Protein AF-T0RZ80-F1 (afdb_monomer)

Radius of gyration: 15.71 Å; Cα contacts (8 Å, |Δi|>4): 116; chains: 1; bounding box: 32×25×49 Å

Mean predicted aligned error: 9.0 Å

Nearest PDB structures (foldseek):
  7ssi-assembly1_B  TM=5.271E-01  e=2.237E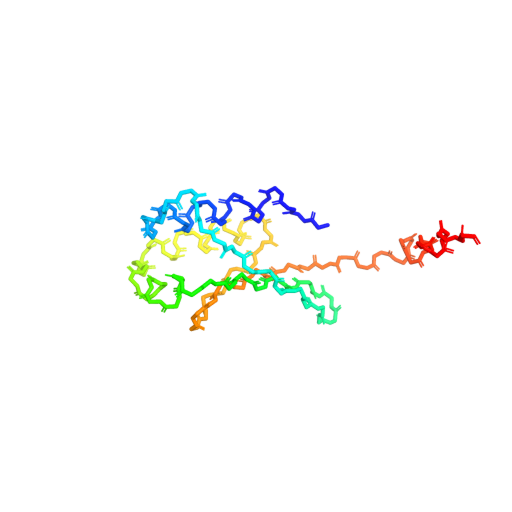-02  Bacillus subtilis subsp. subtilis str. 168
  7ssi-assembly2_D  TM=5.449E-01  e=2.703E-02  Bacillus subtilis subsp. subtilis str. 168
  7ssj-assembly2_C  TM=5.459E-01  e=4.766E-02  Bacillus subtilis subsp. subtilis str. 168
  3gig-assembly1_A  TM=5.847E-01  e=9.534E-02  Bacillus subtilis
  5ghf-assembly1_B  TM=2.555E-01  e=5.735E+00  Brucella anthropi ATCC 49188

Solvent-accessible surface area (backbone atoms only — not comparable to full-atom values): 6036 Å² total; per-residue (Å²): 131,69,57,70,60,51,53,52,55,49,52,54,52,36,56,72,59,68,57,68,99,85,67,77,72,44,78,49,80,47,77,57,93,56,28,41,33,38,36,41,35,30,82,74,37,45,74,40,61,77,71,50,49,68,68,58,50,52,50,52,35,53,54,34,46,75,74,62,26,48,61,43,86,50,94,36,33,44,34,41,36,32,76,47,86,79,56,74,85,63,78,73,73,75,83,84,76,80,78,131

Foldseek 3Di:
DPVVLVVVLVVLLCVQLVPDDDFDWDWDWDDDDQKIKIKIAGPSCQVRVVVRDPVSVVVSQVVCVVVQWHWDDDRRIIMTMGGHPPPVVVVPPPPPPPDD

Sequence (100 aa):
MPWGQISLILALVLKELGIKKEMALYLDLFEEK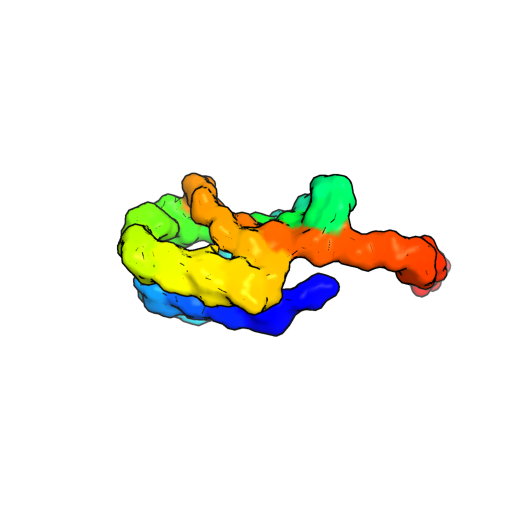DQMKIAMVAEEFEQRIEELSYDHYRAIRKFAKNIGIDLIKQKGAILFAFDVDYNENYSKIAYSTFQE

Secondary structure (DSSP, 8-state):
--HHHHHHHHHHHHHHTT--S----EEEEEEETTEEEEEEE-HHHHHHGGGS-HHHHHHHHHHHHHTT-EEEEETTEEEEEEE----GGGTT--------

pLDDT: mean 78.17, std 14.78, range [36.56, 95.19]

Structure (mmCIF, N/CA/C/O backbone):
data_AF-T0RZ80-F1
#
_entry.id   AF-T0RZ80-F1
#
loop_
_atom_site.group_PDB
_atom_site.id
_atom_site.type_symbol
_atom_site.label_atom_id
_atom_site.label_alt_id
_atom_site.label_comp_id
_atom_site.label_asym_id
_atom_site.label_entity_id
_atom_site.label_seq_id
_atom_site.pdbx_PDB_ins_code
_atom_site.Cartn_x
_atom_site.Cartn_y
_atom_site.Cartn_z
_atom_site.occupancy
_atom_site.B_iso_or_equiv
_atom_site.auth_seq_id
_atom_site.auth_comp_id
_atom_site.auth_asym_id
_atom_site.auth_atom_id
_atom_site.pdbx_PDB_model_num
ATOM 1 N N . MET A 1 1 ? 1.093 -2.501 -15.739 1.00 70.19 1 MET A N 1
ATOM 2 C CA . MET A 1 1 ? 0.825 -2.224 -14.309 1.00 70.19 1 MET A CA 1
ATOM 3 C C . MET A 1 1 ? 0.129 -3.413 -13.648 1.00 70.19 1 MET A C 1
ATOM 5 O O . MET A 1 1 ? -0.835 -3.909 -14.227 1.00 70.19 1 MET A O 1
ATOM 9 N N . PRO A 1 2 ? 0.583 -3.869 -12.466 1.00 80.88 2 PRO A N 1
ATOM 10 C CA . PRO A 1 2 ? 0.053 -5.032 -11.743 1.00 80.88 2 PRO A CA 1
ATOM 11 C C . PRO A 1 2 ? -1.215 -4.696 -10.927 1.00 80.88 2 PRO A C 1
ATOM 13 O O . PRO A 1 2 ? -1.254 -4.849 -9.706 1.00 80.88 2 PRO A O 1
ATOM 16 N N . TRP A 1 3 ? -2.267 -4.204 -11.593 1.00 83.12 3 TRP A N 1
ATOM 17 C CA . TRP A 1 3 ? -3.482 -3.713 -10.923 1.00 83.12 3 TRP A CA 1
ATOM 18 C C . TRP A 1 3 ? -4.155 -4.758 -10.028 1.00 83.12 3 TRP A C 1
ATOM 20 O O . TRP A 1 3 ? -4.620 -4.409 -8.951 1.00 83.12 3 TRP A O 1
ATOM 30 N N . GLY A 1 4 ? -4.143 -6.041 -10.406 1.00 85.81 4 GLY A N 1
ATOM 31 C CA . GLY A 1 4 ? -4.712 -7.111 -9.578 1.00 85.81 4 GLY A CA 1
ATOM 32 C C . GLY A 1 4 ? -4.014 -7.256 -8.221 1.00 85.81 4 GLY A C 1
ATOM 33 O O . GLY A 1 4 ? -4.674 -7.376 -7.190 1.00 85.81 4 GLY A O 1
ATOM 34 N N . GLN A 1 5 ? -2.682 -7.188 -8.205 1.00 87.25 5 GLN A N 1
ATOM 35 C CA . GLN A 1 5 ? -1.877 -7.237 -6.986 1.00 87.25 5 GLN A CA 1
ATOM 36 C C . GLN A 1 5 ? -2.090 -5.985 -6.126 1.00 87.25 5 GLN A C 1
ATOM 38 O O . GLN A 1 5 ? -2.263 -6.099 -4.913 1.00 87.25 5 GLN A O 1
ATOM 43 N N . ILE A 1 6 ? -2.134 -4.805 -6.753 1.00 87.12 6 ILE A N 1
ATOM 44 C CA . ILE A 1 6 ? -2.398 -3.531 -6.069 1.00 87.12 6 ILE A CA 1
ATOM 45 C C . ILE A 1 6 ? -3.782 -3.560 -5.412 1.00 87.12 6 ILE A C 1
ATOM 47 O O . ILE A 1 6 ? -3.895 -3.295 -4.217 1.00 87.12 6 ILE A O 1
ATOM 51 N N . SER A 1 7 ? -4.824 -3.960 -6.149 1.00 86.50 7 SER A N 1
ATOM 52 C CA . SER A 1 7 ? -6.187 -4.083 -5.623 1.00 86.50 7 SER A CA 1
ATOM 53 C C . SER A 1 7 ? -6.279 -5.081 -4.468 1.00 86.50 7 SER A C 1
ATOM 55 O O . SER A 1 7 ? -6.995 -4.826 -3.502 1.00 86.50 7 SER A O 1
ATOM 57 N N . LEU A 1 8 ? -5.541 -6.194 -4.528 1.00 89.62 8 LEU A N 1
ATOM 58 C CA . LEU A 1 8 ? -5.500 -7.180 -3.450 1.00 89.62 8 LEU A CA 1
ATOM 59 C C . LEU A 1 8 ? -4.868 -6.610 -2.174 1.00 89.62 8 LEU A C 1
ATOM 61 O O . LEU A 1 8 ? -5.440 -6.758 -1.094 1.00 89.62 8 LEU A O 1
ATOM 65 N N . ILE A 1 9 ? -3.712 -5.947 -2.282 1.00 90.06 9 ILE A N 1
ATOM 66 C CA . ILE A 1 9 ? -3.051 -5.338 -1.120 1.00 90.06 9 ILE A CA 1
ATOM 67 C C . ILE A 1 9 ? -3.926 -4.217 -0.545 1.00 90.06 9 ILE A C 1
ATOM 69 O O . ILE A 1 9 ? -4.138 -4.175 0.666 1.00 90.06 9 ILE A O 1
ATOM 73 N N . LEU A 1 10 ? -4.480 -3.348 -1.397 1.00 88.31 10 LEU A N 1
ATOM 74 C CA . LEU A 1 10 ? -5.416 -2.298 -0.991 1.00 88.31 10 LEU A CA 1
ATOM 75 C C . LEU A 1 10 ? -6.615 -2.888 -0.236 1.00 88.31 10 LEU A C 1
ATOM 77 O O . LEU A 1 10 ? -6.959 -2.391 0.830 1.00 88.31 10 LEU A O 1
ATOM 81 N N . ALA A 1 11 ? -7.223 -3.969 -0.731 1.00 87.69 11 ALA A N 1
ATOM 82 C CA . ALA A 1 11 ? -8.351 -4.609 -0.058 1.00 87.69 11 ALA A CA 1
ATOM 83 C C . ALA A 1 11 ? -7.987 -5.120 1.347 1.00 87.69 11 ALA A C 1
ATOM 85 O O . ALA A 1 11 ? -8.793 -4.990 2.269 1.00 87.69 11 ALA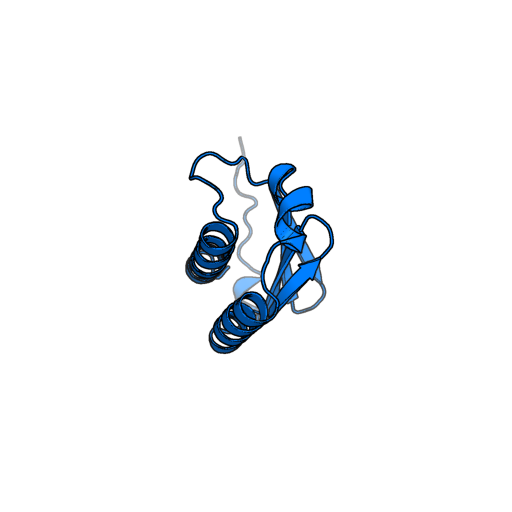 A O 1
ATOM 86 N N . LEU A 1 12 ? -6.776 -5.664 1.531 1.00 89.44 12 LEU A N 1
ATOM 87 C CA . LEU A 1 12 ? -6.284 -6.077 2.849 1.00 89.44 12 LEU A CA 1
ATOM 88 C C . LEU A 1 12 ? -6.131 -4.880 3.788 1.00 89.44 12 LEU A C 1
ATOM 90 O O . LEU A 1 12 ? -6.614 -4.932 4.915 1.00 89.44 12 LEU A O 1
ATOM 94 N N . VAL A 1 13 ? -5.523 -3.790 3.315 1.00 88.25 13 VAL A N 1
ATOM 95 C CA . VAL A 1 13 ? -5.395 -2.557 4.102 1.00 88.25 13 VAL A CA 1
ATOM 96 C C . VAL A 1 13 ? -6.773 -2.024 4.492 1.00 88.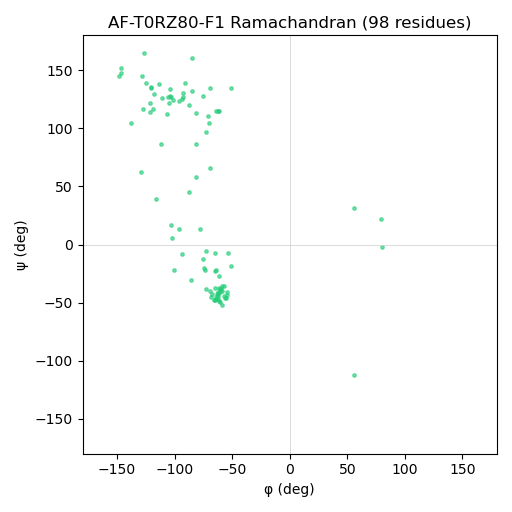25 13 VAL A C 1
ATOM 98 O O . VAL A 1 13 ? -7.013 -1.779 5.669 1.00 88.25 13 VAL A O 1
ATOM 101 N N . LEU A 1 14 ? -7.687 -1.851 3.533 1.00 85.56 14 LEU A N 1
ATOM 102 C CA . LEU A 1 14 ? -9.024 -1.307 3.792 1.00 85.56 14 LEU A CA 1
ATOM 103 C C . LEU A 1 14 ? -9.801 -2.145 4.802 1.00 85.56 14 LEU A C 1
ATOM 105 O O . LEU A 1 14 ? -10.494 -1.598 5.660 1.00 85.56 14 LEU A O 1
ATOM 109 N N . LYS A 1 15 ? -9.676 -3.472 4.699 1.00 86.88 15 LYS A N 1
ATOM 110 C CA . LYS A 1 15 ? -10.293 -4.409 5.631 1.00 86.88 15 LYS A CA 1
ATOM 111 C C . LYS A 1 15 ? -9.750 -4.221 7.046 1.00 86.88 15 LYS A C 1
ATOM 113 O O . LYS A 1 15 ? -10.553 -4.148 7.971 1.00 86.88 15 LYS A O 1
ATOM 118 N N . GLU A 1 16 ? -8.432 -4.122 7.211 1.00 86.19 16 GLU A N 1
ATOM 119 C CA . GLU A 1 16 ? -7.809 -3.885 8.522 1.00 86.19 16 GLU A CA 1
ATOM 120 C C . GLU A 1 16 ? -8.180 -2.523 9.100 1.00 86.19 16 GLU A C 1
ATOM 122 O O . GLU A 1 16 ? -8.446 -2.398 10.292 1.00 86.19 16 GLU A O 1
ATOM 127 N N . LEU A 1 17 ? -8.278 -1.511 8.242 1.00 82.75 17 LEU A N 1
ATOM 128 C CA . LEU A 1 17 ? -8.774 -0.202 8.629 1.00 82.75 17 LEU A CA 1
ATOM 129 C C . LEU A 1 17 ? -10.283 -0.201 8.874 1.00 82.75 17 LEU A C 1
ATOM 131 O O . LEU A 1 17 ? -10.806 0.820 9.279 1.00 82.75 17 LEU A O 1
ATOM 135 N N . GLY A 1 18 ? -11.031 -1.280 8.630 1.00 82.69 18 GLY A N 1
ATOM 136 C CA . GLY A 1 18 ? -12.488 -1.291 8.791 1.00 82.69 18 GLY A CA 1
ATOM 137 C C . GLY A 1 18 ? -13.198 -0.205 7.970 1.00 82.69 18 GLY A C 1
ATOM 138 O O . GLY A 1 18 ? -14.202 0.352 8.421 1.00 82.69 18 GLY A O 1
ATOM 139 N N . ILE A 1 19 ? -12.653 0.164 6.808 1.00 78.06 19 ILE A N 1
ATOM 140 C CA . ILE A 1 19 ? -13.261 1.136 5.892 1.00 78.06 19 ILE A CA 1
ATOM 141 C C . ILE A 1 19 ? -14.262 0.395 4.994 1.00 78.06 19 ILE A C 1
ATOM 143 O O . ILE A 1 19 ? -13.972 -0.682 4.468 1.00 78.06 19 ILE A O 1
ATOM 147 N N . LYS A 1 20 ? -15.476 0.9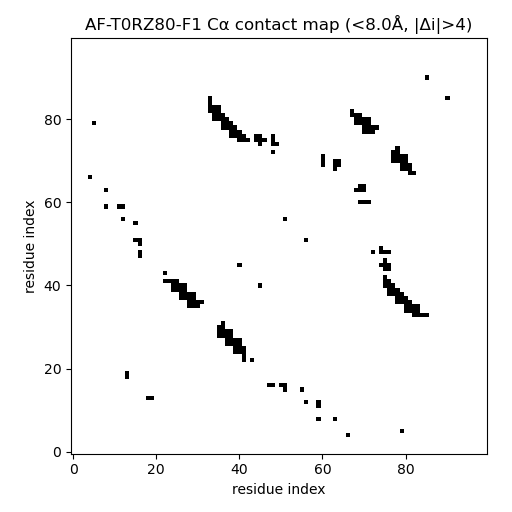42 4.849 1.00 67.56 20 LYS A N 1
ATOM 148 C CA . LYS A 1 20 ? -16.542 0.347 4.025 1.00 67.56 20 LYS A CA 1
ATOM 149 C C . LYS A 1 20 ? -16.413 0.764 2.553 1.00 67.56 20 LYS A C 1
ATOM 151 O O . LYS A 1 20 ? -15.766 1.747 2.227 1.00 67.56 20 LYS A O 1
ATOM 156 N N . LYS A 1 21 ? -17.056 -0.020 1.680 1.00 59.28 21 LYS A N 1
ATOM 157 C CA . LYS A 1 21 ? -16.952 -0.055 0.204 1.00 59.28 21 LYS A CA 1
ATOM 158 C C . LYS A 1 21 ? -17.152 1.262 -0.574 1.00 59.28 21 LYS A C 1
ATOM 160 O O . LYS A 1 21 ? -16.945 1.240 -1.780 1.00 59.28 21 LYS A O 1
ATOM 165 N N . GLU A 1 22 ? -17.554 2.359 0.058 1.00 65.44 22 GLU A N 1
ATOM 166 C CA . GLU A 1 22 ? -18.006 3.590 -0.616 1.00 65.44 22 GLU A CA 1
ATOM 167 C C . GLU A 1 22 ? -17.083 4.784 -0.336 1.00 65.44 22 GLU A C 1
ATOM 169 O O . GLU A 1 22 ? -17.540 5.904 -0.147 1.00 65.44 22 GLU A O 1
ATOM 174 N N . MET A 1 23 ? -15.773 4.543 -0.297 1.00 68.69 23 MET A N 1
ATOM 175 C CA . MET A 1 23 ? -14.780 5.608 -0.172 1.00 68.69 23 MET A CA 1
ATOM 176 C C . MET A 1 23 ? -14.299 6.052 -1.553 1.00 68.69 23 MET A C 1
ATOM 178 O O . MET A 1 23 ? -13.885 5.227 -2.374 1.00 68.69 23 MET A O 1
ATOM 182 N N . ALA A 1 24 ? -14.304 7.364 -1.785 1.00 70.62 24 ALA A N 1
ATOM 183 C CA . ALA A 1 24 ? -13.625 7.957 -2.927 1.00 70.62 24 ALA A CA 1
ATOM 184 C C . ALA A 1 24 ? -12.107 7.874 -2.705 1.00 70.62 24 ALA A C 1
ATOM 186 O O . ALA A 1 24 ? -11.554 8.529 -1.824 1.00 70.62 24 ALA A O 1
ATOM 187 N N . LEU A 1 25 ? -11.446 7.028 -3.492 1.00 74.25 25 LEU A N 1
ATOM 188 C CA . LEU A 1 25 ? -9.994 6.889 -3.511 1.00 74.25 25 LEU A CA 1
ATOM 189 C C . LEU A 1 25 ? -9.422 7.738 -4.640 1.00 74.25 25 LEU A C 1
ATOM 191 O O . LEU A 1 25 ? -9.770 7.533 -5.804 1.00 74.25 25 LEU A O 1
ATOM 195 N N . TYR A 1 26 ? -8.509 8.640 -4.301 1.00 81.06 26 TYR A N 1
ATOM 196 C CA . TYR A 1 26 ? -7.697 9.355 -5.274 1.00 81.06 26 TYR A CA 1
ATOM 197 C C . TYR A 1 26 ? -6.405 8.580 -5.514 1.00 81.06 26 TYR A C 1
ATOM 199 O O . TYR A 1 26 ? -5.817 8.011 -4.590 1.00 81.06 26 TYR A O 1
ATOM 207 N N . LEU A 1 27 ? -5.995 8.520 -6.777 1.00 82.75 27 LEU A N 1
ATOM 208 C CA . LEU A 1 27 ? -4.803 7.807 -7.212 1.00 82.75 27 LEU A CA 1
ATOM 209 C C . LEU A 1 27 ? -3.850 8.808 -7.846 1.00 82.75 27 LEU A C 1
ATOM 211 O O . LEU A 1 27 ? -4.160 9.352 -8.905 1.00 82.75 27 LEU A O 1
ATOM 215 N N . ASP A 1 28 ? -2.683 8.974 -7.238 1.00 85.19 28 ASP A N 1
ATOM 216 C CA . ASP A 1 28 ? -1.580 9.695 -7.851 1.00 85.19 28 ASP A CA 1
ATOM 217 C C . ASP A 1 28 ? -0.549 8.690 -8.367 1.00 85.19 28 ASP A C 1
ATOM 219 O O . ASP A 1 28 ? -0.091 7.795 -7.648 1.00 85.19 28 ASP A O 1
ATOM 223 N N . LEU A 1 29 ? -0.199 8.824 -9.642 1.00 85.50 29 LEU A N 1
ATOM 224 C CA . LEU A 1 29 ? 0.770 7.980 -10.330 1.00 85.50 29 LEU A CA 1
ATOM 225 C C . LEU A 1 29 ? 2.058 8.772 -10.527 1.00 85.50 29 LEU A C 1
ATOM 227 O O . LEU A 1 29 ? 2.042 9.858 -11.103 1.00 85.50 29 LEU A O 1
ATOM 231 N N . PHE A 1 30 ? 3.173 8.203 -10.083 1.00 85.56 30 PHE A N 1
ATOM 232 C CA . PHE A 1 30 ? 4.496 8.786 -10.245 1.00 85.56 30 PHE A CA 1
ATOM 233 C C . PHE A 1 30 ? 5.438 7.761 -10.856 1.00 85.56 30 PHE A C 1
ATOM 235 O O . PHE A 1 30 ? 5.377 6.568 -10.558 1.00 85.56 30 PHE A O 1
ATOM 242 N N . GLU A 1 31 ? 6.351 8.244 -11.678 1.00 82.00 31 GLU A N 1
ATOM 243 C CA . GLU A 1 31 ? 7.411 7.445 -12.264 1.00 82.00 31 GLU A CA 1
ATOM 244 C C . GLU A 1 31 ? 8.745 8.000 -11.780 1.00 82.00 31 GLU A C 1
ATOM 246 O O . GLU A 1 31 ? 8.983 9.208 -11.830 1.00 82.00 31 GLU A O 1
ATOM 251 N N . GLU A 1 32 ? 9.605 7.129 -11.264 1.00 81.69 32 GLU A N 1
ATOM 252 C CA . GLU A 1 32 ? 10.926 7.513 -10.795 1.00 81.69 32 GLU A CA 1
ATOM 253 C C . GLU A 1 32 ? 11.951 6.467 -11.232 1.00 81.69 32 GLU A C 1
ATOM 255 O O . GLU A 1 32 ? 12.054 5.391 -10.641 1.00 81.69 32 GLU A O 1
ATOM 260 N N . LYS A 1 33 ? 12.737 6.817 -12.258 1.00 82.19 33 LYS A N 1
ATOM 261 C CA . LYS A 1 33 ? 13.748 5.945 -12.877 1.00 82.19 33 LYS A CA 1
ATOM 262 C C . LYS A 1 33 ? 13.123 4.625 -13.349 1.00 82.19 33 LYS A C 1
ATOM 264 O O . LYS A 1 33 ? 12.290 4.645 -14.244 1.00 82.19 33 LYS A O 1
ATOM 269 N N . ASP A 1 34 ? 13.491 3.518 -12.711 1.00 80.56 34 ASP A N 1
ATOM 270 C CA . ASP A 1 34 ? 13.055 2.159 -13.033 1.00 80.56 34 ASP A CA 1
ATOM 271 C C . ASP A 1 34 ? 11.867 1.713 -12.167 1.00 80.56 34 ASP A C 1
ATOM 273 O O . ASP A 1 34 ? 11.563 0.526 -12.084 1.00 80.56 34 ASP A O 1
ATOM 277 N N . GLN A 1 35 ? 11.207 2.642 -11.466 1.00 82.56 35 GLN A N 1
ATOM 278 C CA . GLN A 1 35 ? 10.089 2.339 -10.578 1.00 82.56 35 GLN A CA 1
ATOM 279 C C . GLN A 1 35 ? 8.848 3.136 -10.935 1.00 82.56 35 GLN A C 1
ATOM 281 O O . GLN A 1 35 ? 8.890 4.347 -11.156 1.00 82.56 35 GLN A O 1
ATOM 286 N N . MET A 1 36 ? 7.711 2.455 -10.872 1.00 86.19 36 MET A N 1
ATOM 287 C CA . MET A 1 36 ? 6.411 3.098 -10.865 1.00 86.19 36 MET A CA 1
ATOM 288 C C . MET A 1 36 ? 5.855 3.080 -9.453 1.00 86.19 36 MET A C 1
ATOM 290 O O . MET A 1 36 ? 5.910 2.077 -8.736 1.00 86.19 36 MET A O 1
ATOM 294 N N . LYS A 1 37 ? 5.341 4.236 -9.052 1.00 89.06 37 LYS A N 1
ATOM 295 C CA . LYS A 1 37 ? 4.802 4.493 -7.732 1.00 89.06 37 LYS A CA 1
ATOM 296 C C . LYS A 1 37 ? 3.347 4.904 -7.856 1.00 89.06 37 LYS A C 1
ATOM 298 O O . LYS A 1 37 ? 2.989 5.734 -8.684 1.00 89.06 37 LYS A O 1
ATOM 303 N N . ILE A 1 38 ? 2.512 4.322 -7.013 1.00 88.62 38 ILE A N 1
ATOM 304 C CA . ILE A 1 38 ? 1.092 4.644 -6.916 1.00 88.62 38 ILE A CA 1
ATOM 305 C C . ILE A 1 38 ? 0.853 5.082 -5.488 1.00 88.62 38 ILE A C 1
ATOM 307 O O . ILE A 1 38 ? 1.004 4.274 -4.572 1.00 88.62 38 ILE A O 1
ATOM 311 N N . ALA A 1 39 ? 0.510 6.347 -5.290 1.00 87.62 39 ALA A N 1
ATOM 312 C CA . ALA A 1 39 ? 0.000 6.817 -4.016 1.00 87.62 39 ALA A CA 1
ATOM 313 C C . ALA A 1 39 ? -1.523 6.743 -4.059 1.00 87.62 39 ALA A C 1
ATOM 315 O O . ALA A 1 39 ? -2.161 7.257 -4.974 1.00 87.62 39 ALA A O 1
ATOM 316 N N . MET A 1 40 ? -2.106 6.088 -3.066 1.00 83.00 40 MET A N 1
ATOM 317 C CA . MET A 1 40 ? -3.538 6.163 -2.832 1.00 83.00 40 MET A CA 1
ATOM 318 C C . MET A 1 40 ? -3.780 7.123 -1.687 1.00 83.00 40 MET A C 1
ATOM 320 O O . MET A 1 40 ? -3.243 6.929 -0.590 1.00 83.00 40 MET A O 1
ATOM 324 N N . VAL A 1 41 ? -4.604 8.123 -1.962 1.00 78.06 41 VAL A N 1
ATOM 325 C CA . VAL A 1 41 ? -4.949 9.195 -1.038 1.00 78.06 41 VAL A CA 1
ATOM 326 C C . VAL A 1 41 ? -6.456 9.173 -0.826 1.00 78.06 41 VAL A C 1
ATOM 328 O O . VAL A 1 41 ? -7.233 9.040 -1.771 1.00 78.06 41 VAL A O 1
ATOM 331 N N . ALA A 1 42 ? -6.881 9.297 0.425 1.00 70.19 42 ALA A N 1
ATOM 332 C CA . ALA A 1 42 ? -8.272 9.569 0.757 1.00 70.19 42 ALA A CA 1
ATOM 333 C C . ALA A 1 42 ? -8.321 10.394 2.040 1.00 70.19 42 ALA A C 1
ATOM 335 O O . ALA A 1 42 ? -7.531 10.166 2.957 1.00 70.19 42 ALA A O 1
ATOM 336 N N . GLU A 1 43 ? -9.284 11.302 2.144 1.00 70.25 43 GLU A N 1
ATOM 337 C CA . GLU A 1 43 ? -9.480 12.094 3.367 1.00 70.25 43 GLU A CA 1
ATOM 338 C C . GLU A 1 43 ? -9.747 11.187 4.584 1.00 70.25 43 GLU A C 1
ATOM 340 O O . GLU A 1 43 ? -9.242 11.408 5.681 1.00 70.25 43 GLU A O 1
ATOM 345 N N . GLU A 1 44 ? -10.458 10.080 4.372 1.00 68.00 44 GLU A N 1
ATOM 346 C CA . GLU A 1 44 ? -10.748 9.070 5.398 1.00 68.00 44 GLU A CA 1
ATOM 347 C C . GLU A 1 44 ? -9.521 8.197 5.733 1.00 68.00 44 GLU A C 1
ATOM 349 O O . GLU A 1 44 ? -9.445 7.605 6.813 1.00 68.00 44 GLU A O 1
ATOM 354 N N . PHE A 1 45 ? -8.532 8.139 4.833 1.00 68.69 45 PHE A N 1
ATOM 355 C CA . PHE A 1 45 ? -7.249 7.471 5.059 1.00 68.69 45 PHE A CA 1
ATOM 356 C C . PHE A 1 45 ? -6.361 8.269 6.019 1.00 68.69 45 PHE A C 1
ATOM 358 O O . PHE A 1 45 ? -5.699 7.660 6.858 1.00 68.69 45 PHE A O 1
ATOM 365 N N . GLU A 1 46 ? -6.362 9.605 5.943 1.00 66.88 46 GLU A N 1
ATOM 366 C CA . GLU A 1 46 ? -5.520 10.475 6.783 1.00 66.88 46 GLU A CA 1
ATOM 367 C C . GLU A 1 46 ? -5.678 10.229 8.276 1.00 66.88 46 GLU A C 1
ATOM 369 O O . GLU A 1 46 ? -4.685 10.204 9.005 1.00 66.88 46 GLU A O 1
ATOM 374 N N . GLN A 1 47 ? -6.908 10.007 8.724 1.00 69.38 47 GLN A N 1
ATOM 375 C CA . GLN A 1 47 ? -7.198 9.838 10.144 1.00 69.38 47 GLN A CA 1
ATOM 376 C C . GLN A 1 47 ? -6.998 8.390 10.603 1.00 69.38 47 GLN A C 1
ATOM 378 O O . GLN A 1 47 ? -6.603 8.154 11.742 1.00 69.38 47 GLN A O 1
ATOM 383 N N . ARG A 1 48 ? -7.225 7.415 9.712 1.00 75.00 48 ARG A N 1
ATOM 384 C CA . ARG A 1 48 ? -7.311 5.993 10.079 1.00 75.00 48 ARG A CA 1
ATOM 385 C C . ARG A 1 48 ? -6.050 5.199 9.787 1.00 75.00 48 ARG A C 1
ATOM 387 O O . ARG A 1 48 ? -5.816 4.174 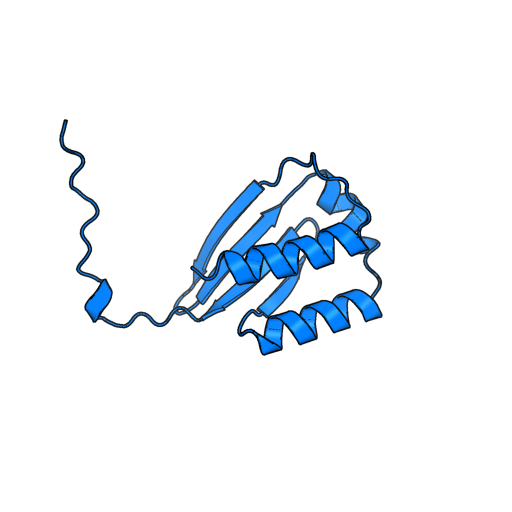10.413 1.00 75.00 48 ARG A O 1
ATOM 394 N N . ILE A 1 49 ? -5.188 5.658 8.883 1.00 77.19 49 ILE A N 1
ATOM 395 C CA . ILE A 1 49 ? -3.953 4.937 8.548 1.00 77.19 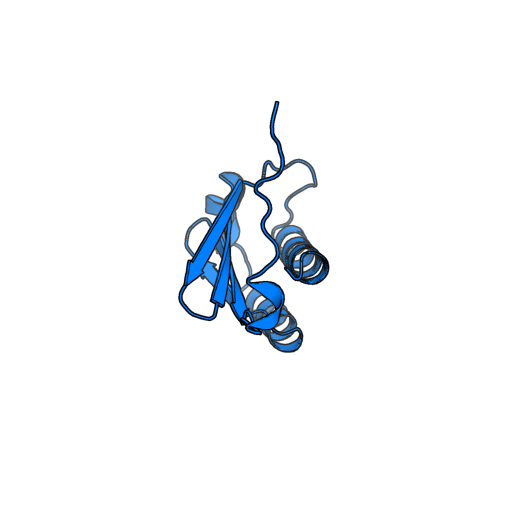49 ILE A CA 1
ATOM 396 C C . ILE A 1 49 ? -3.003 4.786 9.742 1.00 77.19 49 ILE A C 1
ATOM 398 O O . ILE A 1 49 ? -2.223 3.831 9.817 1.00 77.19 49 ILE A O 1
ATOM 402 N N . GLU A 1 50 ? -3.079 5.710 10.700 1.00 77.69 50 GLU A N 1
ATOM 403 C CA . GLU A 1 50 ? -2.343 5.625 11.960 1.00 77.69 50 GLU A CA 1
ATOM 404 C C . GLU A 1 50 ? -2.911 4.583 12.927 1.00 77.69 50 GLU A C 1
ATOM 406 O O . GLU A 1 50 ? -2.162 4.039 13.733 1.00 77.69 50 GLU A O 1
ATOM 411 N N . GLU A 1 51 ? -4.182 4.211 12.773 1.00 82.94 51 GLU A N 1
ATOM 412 C CA . GLU A 1 51 ? -4.842 3.147 13.540 1.00 82.94 51 GLU A CA 1
ATOM 413 C C . GLU A 1 51 ? -4.413 1.744 13.084 1.00 82.94 51 GLU A C 1
ATOM 415 O O . GLU A 1 51 ? -4.680 0.754 13.770 1.00 82.94 51 GLU A O 1
ATOM 420 N N . LEU A 1 52 ? -3.736 1.630 11.934 1.00 82.06 52 LEU A N 1
ATOM 421 C CA . LEU A 1 52 ? -3.265 0.348 11.427 1.00 82.06 52 LEU A CA 1
ATOM 422 C C . LEU A 1 52 ? -2.224 -0.251 12.383 1.00 82.06 52 LEU A C 1
ATOM 424 O O . LEU A 1 52 ? -1.115 0.271 12.523 1.00 82.06 52 LEU A O 1
ATOM 428 N N . SER A 1 53 ? -2.575 -1.385 12.997 1.00 85.81 53 SER A N 1
ATOM 429 C CA . SER A 1 53 ? -1.685 -2.133 13.889 1.00 85.81 53 SER A CA 1
ATOM 430 C C . SER A 1 53 ? -0.330 -2.394 13.229 1.00 85.81 53 SER A C 1
ATOM 432 O O . SER A 1 53 ? -0.260 -2.834 12.077 1.00 85.81 53 SER A O 1
ATOM 434 N N . TYR A 1 54 ? 0.751 -2.173 13.982 1.00 86.56 54 TYR A N 1
ATOM 435 C CA . TYR A 1 54 ? 2.116 -2.402 13.509 1.00 86.56 54 TYR A CA 1
ATOM 436 C C . TYR A 1 54 ? 2.314 -3.830 12.982 1.00 86.56 54 TYR A C 1
ATOM 438 O O . TYR A 1 54 ? 2.899 -4.015 11.913 1.00 86.56 54 TYR A O 1
ATOM 446 N N . ASP A 1 55 ? 1.789 -4.835 13.687 1.00 88.94 55 ASP A N 1
ATOM 447 C CA . ASP A 1 55 ? 1.951 -6.242 13.310 1.00 88.94 55 ASP A CA 1
ATOM 448 C C . ASP A 1 55 ? 1.171 -6.590 12.041 1.00 88.94 55 ASP A C 1
ATOM 450 O O . ASP A 1 55 ? 1.692 -7.278 11.158 1.00 88.94 55 ASP A O 1
ATOM 454 N N . HIS A 1 56 ? -0.047 -6.062 11.898 1.00 88.81 56 HIS A N 1
ATOM 455 C CA . HIS A 1 56 ? -0.854 -6.267 10.695 1.00 88.81 56 HIS A CA 1
ATOM 456 C C . HIS A 1 56 ? -0.245 -5.546 9.494 1.00 88.81 56 HIS A C 1
ATOM 458 O O . HIS A 1 56 ? -0.069 -6.156 8.439 1.00 88.81 56 HIS A O 1
ATOM 464 N N . TYR A 1 57 ? 0.184 -4.291 9.659 1.00 89.94 57 TYR A N 1
ATOM 465 C CA . TYR A 1 57 ? 0.915 -3.572 8.618 1.00 89.94 57 TYR A CA 1
ATOM 466 C C . TYR A 1 57 ? 2.182 -4.326 8.200 1.00 89.94 57 TYR A C 1
ATOM 468 O O . TYR A 1 57 ? 2.443 -4.495 7.010 1.00 89.94 57 TYR A O 1
ATOM 476 N N . ARG A 1 58 ? 2.957 -4.840 9.163 1.00 92.62 58 ARG A N 1
ATOM 477 C CA . ARG A 1 58 ? 4.157 -5.640 8.890 1.00 92.62 58 ARG A CA 1
ATOM 478 C C . ARG A 1 58 ? 3.829 -6.911 8.107 1.00 92.62 58 ARG A C 1
ATOM 480 O O . ARG A 1 58 ? 4.579 -7.255 7.191 1.00 92.62 58 ARG A O 1
ATOM 487 N N . ALA A 1 59 ? 2.733 -7.595 8.435 1.00 92.44 59 ALA A N 1
ATOM 488 C CA . ALA A 1 59 ? 2.276 -8.781 7.715 1.00 92.44 59 ALA A CA 1
ATOM 489 C C . ALA A 1 59 ? 1.859 -8.449 6.273 1.00 92.44 59 ALA A C 1
ATOM 491 O O . ALA A 1 59 ? 2.336 -9.100 5.341 1.00 92.44 59 ALA A O 1
ATOM 492 N N . ILE A 1 60 ? 1.056 -7.398 6.076 1.00 92.88 60 ILE A N 1
ATOM 493 C CA . ILE A 1 60 ? 0.630 -6.929 4.748 1.00 92.88 60 ILE A CA 1
ATOM 494 C C . ILE A 1 60 ? 1.842 -6.491 3.922 1.00 92.88 60 ILE A C 1
ATOM 496 O O . ILE A 1 60 ? 1.973 -6.881 2.766 1.00 92.88 60 ILE A O 1
ATOM 500 N N . ARG A 1 61 ? 2.778 -5.745 4.515 1.00 94.38 61 ARG A N 1
ATOM 501 C CA . ARG A 1 61 ? 4.014 -5.318 3.849 1.00 94.38 61 ARG A CA 1
ATOM 502 C C . ARG A 1 61 ? 4.884 -6.505 3.437 1.00 94.38 61 ARG A C 1
ATOM 504 O O . ARG A 1 61 ? 5.437 -6.503 2.342 1.00 94.38 61 ARG A O 1
ATOM 511 N N . LYS A 1 62 ? 5.002 -7.532 4.288 1.00 95.19 62 LYS A N 1
ATOM 512 C CA . LYS A 1 62 ? 5.721 -8.772 3.949 1.00 95.19 62 LYS A CA 1
ATOM 513 C C . LYS A 1 62 ? 5.041 -9.502 2.789 1.00 95.19 62 LYS A C 1
ATOM 515 O O . LYS A 1 62 ? 5.727 -9.975 1.890 1.00 95.19 62 LYS A O 1
ATOM 520 N N . PHE A 1 63 ? 3.711 -9.571 2.801 1.00 93.31 63 PHE A N 1
ATOM 521 C CA . PHE A 1 63 ? 2.930 -10.142 1.707 1.00 93.31 63 PHE A CA 1
ATOM 522 C C . PHE A 1 63 ? 3.135 -9.372 0.393 1.00 93.31 63 PHE A C 1
ATOM 524 O O . PHE A 1 63 ? 3.463 -9.990 -0.614 1.00 93.31 63 PHE A O 1
ATOM 531 N N . ALA A 1 64 ? 3.026 -8.041 0.419 1.00 93.50 64 ALA A N 1
ATOM 532 C CA . ALA A 1 64 ? 3.250 -7.178 -0.741 1.00 93.50 64 ALA A CA 1
ATOM 533 C C . ALA A 1 64 ? 4.648 -7.395 -1.342 1.00 93.50 64 ALA A C 1
ATOM 535 O O . ALA A 1 64 ? 4.787 -7.629 -2.543 1.00 93.50 64 ALA A O 1
ATOM 536 N N . LYS A 1 65 ? 5.677 -7.441 -0.487 1.00 93.75 65 LYS A N 1
ATOM 537 C CA . LYS A 1 65 ? 7.055 -7.672 -0.928 1.00 93.75 65 LYS A CA 1
ATOM 538 C C . LYS A 1 65 ? 7.236 -9.031 -1.609 1.00 93.75 65 LYS A C 1
ATOM 540 O O . LYS A 1 65 ? 7.960 -9.125 -2.594 1.00 93.75 65 LYS A O 1
ATOM 545 N N . ASN A 1 66 ? 6.555 -10.074 -1.130 1.00 92.06 66 ASN A N 1
ATOM 546 C CA . ASN A 1 66 ? 6.606 -11.403 -1.751 1.00 92.06 66 ASN A CA 1
ATOM 547 C C . ASN A 1 66 ? 6.006 -11.437 -3.164 1.00 92.06 66 ASN A C 1
ATOM 549 O O . ASN A 1 66 ? 6.337 -12.337 -3.930 1.00 92.06 66 ASN A O 1
ATOM 553 N N . ILE A 1 67 ? 5.130 -10.488 -3.504 1.00 90.25 67 ILE A N 1
ATOM 554 C CA . ILE A 1 67 ? 4.529 -10.365 -4.839 1.00 90.25 67 ILE A CA 1
ATOM 555 C C . ILE A 1 67 ? 5.158 -9.238 -5.672 1.00 90.25 67 ILE A C 1
ATOM 557 O O . ILE A 1 67 ? 4.579 -8.826 -6.674 1.00 90.25 67 ILE A O 1
ATOM 561 N N . GLY A 1 68 ? 6.342 -8.759 -5.272 1.00 88.19 68 GLY A N 1
ATOM 562 C CA . GLY A 1 68 ? 7.123 -7.771 -6.021 1.00 88.19 68 GLY A CA 1
ATOM 563 C C . GLY A 1 68 ? 6.648 -6.325 -5.864 1.00 88.19 68 GLY A C 1
ATOM 564 O O . GLY A 1 68 ? 6.926 -5.506 -6.732 1.00 88.19 68 GLY A O 1
ATOM 565 N N . ILE A 1 69 ? 5.915 -6.009 -4.791 1.00 91.94 69 ILE A N 1
ATOM 566 C CA . ILE A 1 69 ? 5.434 -4.652 -4.510 1.00 91.94 69 ILE A CA 1
ATOM 567 C C . ILE A 1 69 ? 5.966 -4.182 -3.158 1.00 91.94 69 ILE A C 1
ATOM 569 O O . ILE A 1 69 ? 5.688 -4.769 -2.111 1.00 91.94 69 ILE A O 1
ATOM 573 N N . ASP A 1 70 ? 6.682 -3.069 -3.163 1.00 93.19 70 ASP A N 1
ATOM 574 C CA . ASP A 1 70 ? 7.076 -2.366 -1.957 1.00 93.19 70 ASP A CA 1
ATOM 575 C C . ASP A 1 70 ? 5.923 -1.497 -1.454 1.00 93.19 70 ASP A C 1
ATOM 577 O O . ASP A 1 70 ? 5.511 -0.521 -2.078 1.00 93.19 70 ASP A O 1
ATOM 581 N N . LEU A 1 71 ? 5.398 -1.867 -0.287 1.00 92.62 71 LEU A N 1
ATOM 582 C CA . LEU A 1 71 ? 4.364 -1.113 0.410 1.00 92.62 71 LEU A CA 1
ATOM 583 C C . LEU A 1 71 ? 4.995 -0.151 1.419 1.00 92.62 71 LEU A C 1
ATOM 585 O O . LEU A 1 71 ? 5.748 -0.572 2.309 1.00 92.62 71 LEU A O 1
ATOM 589 N N . ILE A 1 72 ? 4.655 1.129 1.300 1.00 90.50 72 ILE A N 1
ATOM 590 C CA . ILE A 1 72 ? 5.153 2.205 2.153 1.00 90.50 72 ILE A CA 1
ATOM 591 C C . ILE A 1 72 ? 3.957 2.987 2.706 1.00 90.50 72 ILE A C 1
ATOM 593 O O . ILE A 1 72 ? 3.203 3.620 1.972 1.00 90.50 72 ILE A O 1
ATOM 597 N N . LYS A 1 73 ? 3.801 2.959 4.029 1.00 87.00 73 LYS A N 1
ATOM 598 C CA . LYS A 1 73 ? 2.883 3.825 4.772 1.00 87.00 73 LYS A CA 1
ATOM 599 C C . LYS A 1 73 ? 3.475 5.234 4.864 1.00 87.00 73 LYS A C 1
ATOM 601 O O . LYS A 1 73 ? 4.610 5.390 5.315 1.00 87.00 73 LYS A O 1
ATOM 606 N N . GLN A 1 74 ? 2.696 6.238 4.476 1.00 83.62 74 GLN A N 1
ATOM 607 C CA . GLN A 1 74 ? 2.992 7.657 4.661 1.00 83.62 74 GLN A CA 1
ATOM 608 C C . GLN A 1 74 ? 1.818 8.339 5.372 1.00 83.62 74 GLN A C 1
ATOM 610 O O . GLN A 1 74 ? 0.721 7.786 5.463 1.00 83.62 74 GLN A O 1
ATOM 615 N N . LYS A 1 75 ? 2.042 9.548 5.892 1.00 78.06 75 LYS A N 1
ATOM 616 C CA . LYS A 1 75 ? 0.969 10.334 6.504 1.00 78.06 75 LYS A CA 1
ATOM 617 C C . LYS A 1 75 ? -0.079 10.645 5.431 1.00 78.06 75 LYS A C 1
ATOM 619 O O . LYS A 1 75 ? 0.241 11.329 4.467 1.00 78.06 75 LYS A O 1
ATOM 624 N N . GLY A 1 76 ? -1.291 10.114 5.583 1.00 76.19 76 GLY A N 1
ATOM 625 C CA . GLY A 1 76 ? -2.382 10.341 4.629 1.00 76.19 76 GLY A CA 1
ATOM 626 C C . GLY A 1 76 ? -2.382 9.506 3.362 1.00 76.19 76 GLY A C 1
ATOM 627 O O . GLY A 1 76 ? -3.319 9.614 2.576 1.00 76.19 76 GLY A O 1
ATOM 628 N N . ALA A 1 77 ? -1.381 8.650 3.167 1.00 82.56 77 ALA A N 1
ATOM 629 C CA . ALA A 1 77 ? -1.261 7.903 1.929 1.00 82.56 77 ALA A CA 1
ATOM 630 C C . ALA A 1 77 ? -0.660 6.516 2.134 1.00 82.56 77 ALA A C 1
ATOM 632 O O . ALA A 1 77 ? 0.170 6.273 3.017 1.00 82.56 77 ALA A O 1
ATOM 633 N N . ILE A 1 78 ? -1.038 5.608 1.240 1.00 88.12 78 ILE A N 1
ATOM 634 C CA . ILE A 1 78 ? -0.298 4.371 1.015 1.00 88.12 78 ILE A CA 1
ATOM 635 C C . ILE A 1 78 ? 0.337 4.433 -0.349 1.00 88.12 78 ILE A C 1
ATOM 637 O O . ILE A 1 78 ? -0.341 4.630 -1.354 1.00 88.12 78 ILE A O 1
ATOM 641 N N . LEU A 1 79 ? 1.640 4.208 -0.357 1.00 90.94 79 LEU A N 1
ATOM 642 C CA . LEU A 1 79 ? 2.443 4.170 -1.553 1.00 90.94 79 LEU A CA 1
ATOM 643 C C . LEU A 1 79 ? 2.773 2.714 -1.892 1.00 90.94 79 LEU A C 1
ATOM 645 O O . LEU A 1 79 ? 3.286 1.966 -1.056 1.00 90.94 79 LEU A O 1
ATOM 649 N N . PHE A 1 80 ? 2.491 2.334 -3.131 1.00 92.06 80 PHE A N 1
ATOM 650 C CA . PHE A 1 80 ? 2.940 1.092 -3.749 1.00 92.06 80 PHE A CA 1
ATOM 651 C C . PHE A 1 80 ? 4.055 1.452 -4.710 1.00 92.06 80 PHE A C 1
ATOM 653 O O . PHE A 1 80 ? 3.830 2.249 -5.614 1.00 92.06 80 PHE A O 1
ATOM 660 N N . ALA A 1 81 ? 5.232 0.876 -4.528 1.00 91.06 81 ALA A N 1
ATOM 661 C CA . ALA A 1 81 ? 6.334 0.981 -5.468 1.00 91.06 81 ALA A CA 1
ATOM 662 C C . ALA A 1 81 ? 6.604 -0.400 -6.064 1.00 91.06 81 ALA A C 1
ATOM 664 O O . ALA A 1 81 ? 6.566 -1.406 -5.358 1.00 91.06 81 ALA A O 1
ATOM 665 N N . PHE A 1 82 ? 6.844 -0.464 -7.363 1.00 89.38 82 PHE A N 1
ATOM 666 C CA . PHE A 1 82 ? 7.258 -1.690 -8.032 1.00 89.38 82 PHE A CA 1
ATOM 667 C C . PHE A 1 82 ? 8.189 -1.344 -9.183 1.00 89.38 82 PHE A C 1
ATOM 669 O O . PHE A 1 82 ? 8.052 -0.292 -9.816 1.00 89.38 82 PHE A O 1
ATOM 676 N N . ASP A 1 83 ? 9.131 -2.242 -9.437 1.00 86.50 83 ASP A N 1
ATOM 677 C CA . ASP A 1 83 ? 10.070 -2.085 -10.533 1.00 86.50 83 ASP A CA 1
ATOM 678 C C . ASP A 1 83 ? 9.325 -2.243 -11.864 1.00 86.50 83 ASP A C 1
ATOM 680 O O . ASP A 1 83 ? 8.489 -3.138 -12.046 1.00 86.50 83 ASP A O 1
ATOM 684 N N . VAL A 1 84 ? 9.611 -1.341 -12.795 1.00 78.56 84 VAL A N 1
ATOM 685 C CA . VAL A 1 84 ? 9.146 -1.407 -14.172 1.00 78.56 84 VAL A CA 1
ATOM 686 C C . VAL A 1 84 ? 10.340 -1.784 -15.021 1.00 78.56 84 VAL A C 1
ATOM 688 O O . VAL A 1 84 ? 11.285 -1.017 -15.174 1.00 78.56 84 VAL A O 1
ATOM 691 N N . ASP A 1 85 ? 10.282 -2.984 -15.586 1.00 69.00 85 ASP A N 1
ATOM 692 C CA . ASP A 1 85 ? 11.250 -3.394 -16.589 1.00 69.00 85 ASP A CA 1
ATOM 693 C C . ASP A 1 85 ? 10.936 -2.637 -17.885 1.00 69.00 85 ASP A C 1
ATOM 695 O O . ASP A 1 85 ? 10.041 -3.016 -18.651 1.00 69.00 85 ASP A O 1
ATOM 699 N N . TYR A 1 86 ? 11.646 -1.527 -18.108 1.00 61.53 86 TYR A N 1
ATOM 700 C CA . TYR A 1 86 ? 11.684 -0.821 -19.386 1.00 61.53 86 TYR A CA 1
ATOM 701 C C . TYR A 1 86 ? 12.440 -1.668 -20.407 1.00 61.53 86 TYR A C 1
ATOM 703 O O . TYR A 1 86 ? 13.504 -1.308 -20.901 1.00 61.53 86 TYR A O 1
ATOM 711 N N . ASN A 1 87 ? 11.874 -2.819 -20.755 1.00 55.44 87 ASN A N 1
ATOM 712 C CA . ASN A 1 87 ? 12.329 -3.562 -21.908 1.00 55.44 87 ASN A CA 1
ATOM 713 C C . ASN A 1 87 ? 12.108 -2.654 -23.131 1.00 55.44 87 ASN A C 1
ATOM 715 O O . ASN A 1 87 ? 10.964 -2.329 -23.469 1.00 55.44 87 ASN A O 1
ATOM 719 N N . GLU A 1 88 ? 13.195 -2.230 -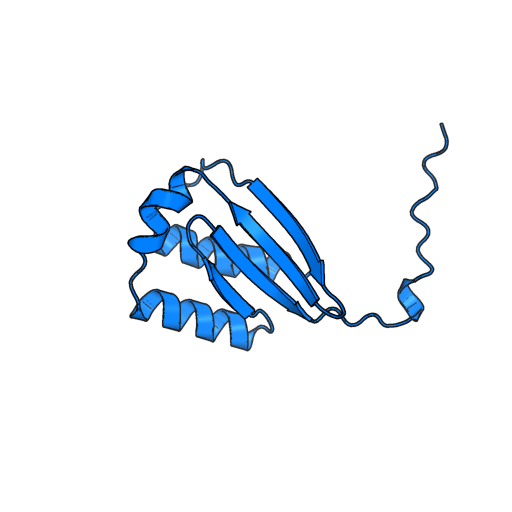23.787 1.00 52.03 88 GLU A N 1
ATOM 720 C CA . GLU A 1 88 ? 13.208 -1.252 -24.892 1.00 52.03 88 GLU A CA 1
ATOM 721 C C . GLU A 1 88 ? 12.214 -1.587 -26.025 1.00 52.03 88 GLU A C 1
ATOM 723 O O . GLU A 1 88 ? 11.801 -0.709 -26.783 1.00 52.03 88 GLU A O 1
ATOM 728 N N . ASN A 1 89 ? 11.750 -2.837 -26.107 1.00 50.59 89 ASN A N 1
ATOM 729 C CA . AS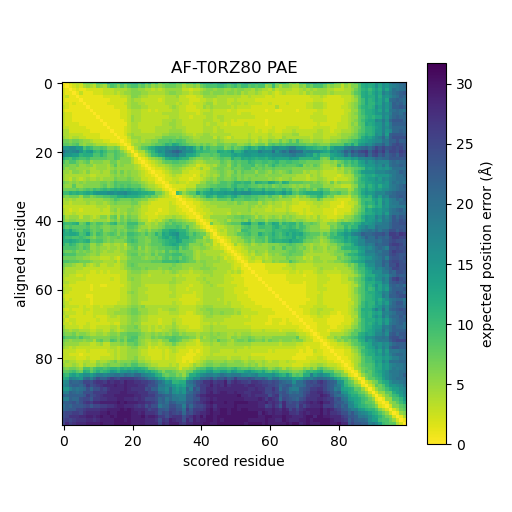N A 1 89 ? 10.744 -3.309 -27.056 1.00 50.59 89 ASN A CA 1
ATOM 730 C C . ASN A 1 89 ? 9.344 -2.673 -26.906 1.00 50.59 89 ASN A C 1
ATOM 732 O O . ASN A 1 89 ? 8.600 -2.660 -27.886 1.00 50.59 89 ASN A O 1
ATOM 736 N N . TYR A 1 90 ? 8.973 -2.119 -25.744 1.00 48.50 90 TYR A N 1
ATOM 737 C CA . TYR A 1 90 ? 7.652 -1.490 -25.535 1.00 48.50 90 TYR A CA 1
ATOM 738 C C . TYR A 1 90 ? 7.627 0.027 -25.780 1.00 48.50 90 TYR A C 1
ATOM 740 O O . TYR A 1 90 ? 6.551 0.619 -25.860 1.00 48.50 90 TYR A O 1
ATOM 748 N N . SER A 1 91 ? 8.790 0.652 -25.993 1.00 48.12 91 SER A N 1
ATOM 749 C CA . SER A 1 91 ? 8.935 2.092 -26.277 1.00 48.12 91 SER A CA 1
ATOM 750 C C . SER A 1 91 ? 8.300 2.551 -27.604 1.00 48.12 91 SER A C 1
ATOM 752 O O . SER A 1 91 ? 8.231 3.746 -27.883 1.00 48.12 91 SER A O 1
ATOM 754 N N . LYS A 1 92 ? 7.815 1.614 -28.432 1.00 47.53 92 LYS A N 1
ATOM 755 C CA . LYS A 1 92 ? 7.244 1.878 -29.765 1.00 47.53 92 LYS A CA 1
ATOM 756 C C . LYS A 1 92 ? 5.718 1.843 -29.829 1.00 47.53 92 LYS A C 1
ATOM 758 O O . LYS A 1 92 ? 5.168 1.947 -30.925 1.00 47.53 92 LYS A O 1
ATOM 763 N N . ILE A 1 93 ? 5.013 1.705 -28.706 1.00 50.69 93 ILE A N 1
ATOM 764 C CA . ILE A 1 93 ? 3.551 1.836 -28.720 1.00 50.69 93 ILE A CA 1
ATOM 765 C C . ILE A 1 93 ? 3.209 3.329 -28.680 1.00 50.69 93 ILE A C 1
ATOM 767 O O . ILE A 1 93 ? 3.025 3.925 -27.622 1.00 50.69 93 ILE A O 1
ATOM 771 N N . ALA A 1 94 ? 3.172 3.951 -29.858 1.00 45.09 94 ALA A N 1
ATOM 772 C CA . ALA A 1 94 ? 2.679 5.309 -30.025 1.00 45.09 94 ALA A CA 1
ATOM 773 C C . ALA A 1 94 ? 1.155 5.325 -29.812 1.00 45.09 94 ALA A C 1
ATOM 775 O O . ALA A 1 94 ? 0.392 4.932 -30.690 1.00 45.09 94 ALA A O 1
ATOM 776 N N . TYR A 1 95 ? 0.701 5.817 -28.658 1.00 47.59 95 TYR A N 1
ATOM 777 C CA . TYR A 1 95 ? -0.724 6.054 -28.373 1.00 47.59 95 TYR A CA 1
ATOM 778 C C . TYR A 1 95 ? -1.265 7.341 -29.032 1.00 47.59 95 TYR A C 1
ATOM 780 O O . TYR A 1 95 ? -2.360 7.798 -28.718 1.00 47.59 95 TYR A O 1
ATOM 788 N N . SER A 1 96 ? -0.521 7.939 -29.968 1.00 47.28 96 SER A N 1
ATOM 789 C CA . SER A 1 96 ? -0.883 9.177 -30.668 1.00 47.28 96 SER A CA 1
ATOM 790 C C . SER A 1 96 ? -1.730 8.934 -31.925 1.00 47.28 96 SER A C 1
ATOM 792 O O . SER A 1 96 ? -1.455 9.501 -32.980 1.00 47.28 96 SER A O 1
ATOM 794 N N . THR A 1 97 ? -2.749 8.080 -31.842 1.00 47.81 97 THR A N 1
ATOM 795 C CA . THR A 1 97 ? -3.794 7.987 -32.880 1.00 47.81 97 THR A CA 1
ATOM 796 C C . THR A 1 97 ? -5.181 8.058 -32.253 1.00 47.81 97 THR A C 1
ATOM 798 O O . THR A 1 97 ? -5.993 7.150 -32.356 1.00 47.81 97 THR A O 1
ATOM 801 N N . PHE A 1 98 ? -5.458 9.195 -31.622 1.00 47.38 98 PHE A N 1
ATOM 802 C CA . PHE A 1 98 ? -6.781 9.804 -31.710 1.00 47.38 98 PHE A CA 1
ATOM 803 C C . PHE A 1 98 ? -6.600 11.094 -32.514 1.00 47.38 98 PHE A C 1
ATOM 805 O O . PHE A 1 98 ? -6.276 12.143 -31.967 1.00 47.38 98 PHE A O 1
ATOM 812 N N . GLN A 1 99 ? -6.675 10.963 -33.839 1.00 38.53 99 GLN A N 1
ATOM 813 C CA . GLN A 1 99 ? -6.973 12.084 -34.725 1.00 38.53 99 GLN A CA 1
ATOM 814 C C . GLN A 1 99 ? -8.499 12.163 -34.819 1.00 38.53 99 GLN A C 1
ATOM 816 O O . GLN A 1 99 ? -9.126 11.173 -35.203 1.00 38.53 99 GLN A O 1
ATOM 821 N N . GLU A 1 100 ? -9.066 13.299 -34.411 1.00 36.56 100 GLU A N 1
ATOM 822 C CA . GLU A 1 100 ? -10.371 13.766 -34.905 1.00 36.56 100 GLU A CA 1
ATOM 823 C C . GLU A 1 100 ? -10.250 14.237 -36.359 1.00 36.56 100 GLU A C 1
ATOM 825 O O . GLU A 1 100 ? -9.176 14.784 -36.717 1.00 36.56 100 GLU A O 1
#